Protein AF-J9EIS8-F1 (afdb_monomer_lite)

Radius of gyration: 39.31 Å; chains: 1; bounding box: 84×42×107 Å

Secondary structure (DSSP, 8-state):
--GGGTTT--------S----B-TTSPBPPHHHHHHHHHHHHHHHHHHHHHHHTS---EETTEEPPHHHHHHHHHHHHHHHHHHHHHHHHHHHHHHHHHHHHHHHHHHHHHHHHHHHHHHHHHHHHHHT-TTS-HHHHHHHHHHHHHHHHHHHHHHHT-

Organism: Wuchereria bancrofti (NCBI:txid6293)

Foldseek 3Di:
DDPCVVDVDDDDDDDPVDDWDADPVRHTDDPVVVVVVVVVVVVLVVVLCCCCPVVVPQDDPNHGDDPVNSSVVSVVVVVVVVVVVVVVVVVVVVVVVVVVVVVVVVVVVLVVVLVVLVVVLVVLVVVLPDPPDDPVVNVVSVVVNVVSVVVNVVSVVVD

Sequence (159 aa):
MTLCKQFEVRCLPVCLDQCPVYDPTGKAIEPRRIRLVERAFNNIISASTYMANVKGITELNGRKLSLGETFTVMLKQQDYQLQTRRISYFASYENVLNKLKVVQDTMVLKKDEIMRLHAAYEELKEKEGCSDLSEDEQMENEIMLKCAVKDIDDAIQVV

pLDDT: mean 88.42, std 9.9, range [47.84, 98.44]

Structure (mmCIF, N/CA/C/O backbone):
data_AF-J9EIS8-F1
#
_entry.id   AF-J9EIS8-F1
#
loop_
_atom_site.group_PDB
_atom_site.id
_atom_site.type_symbol
_atom_site.label_atom_id
_atom_site.label_alt_id
_atom_site.label_comp_id
_atom_site.label_asym_id
_atom_site.label_entity_id
_atom_site.label_seq_id
_atom_site.pdbx_PDB_ins_code
_atom_site.Cartn_x
_atom_site.Cartn_y
_atom_site.Cartn_z
_atom_site.occupancy
_atom_site.B_iso_or_equiv
_atom_site.auth_seq_id
_atom_site.auth_comp_id
_atom_site.auth_asym_id
_atom_site.auth_atom_id
_atom_site.pdbx_PDB_model_num
ATOM 1 N N . MET A 1 1 ? 23.727 -25.736 -43.234 1.00 54.66 1 MET A N 1
ATOM 2 C CA . MET A 1 1 ? 24.850 -25.561 -42.284 1.00 54.66 1 MET A CA 1
ATOM 3 C C . MET A 1 1 ? 24.836 -24.125 -41.783 1.00 54.66 1 MET A C 1
ATOM 5 O O . MET A 1 1 ? 24.662 -23.243 -42.609 1.00 54.66 1 MET A O 1
ATOM 9 N N . THR A 1 2 ? 24.941 -23.878 -40.474 1.00 82.94 2 THR A N 1
ATOM 10 C CA . THR A 1 2 ? 25.023 -22.517 -39.906 1.00 82.94 2 THR A CA 1
ATOM 11 C C . THR A 1 2 ? 26.469 -22.010 -39.907 1.00 82.94 2 THR A C 1
ATOM 13 O O . THR A 1 2 ? 27.388 -22.814 -39.767 1.00 82.94 2 THR A O 1
ATOM 16 N N . LEU A 1 3 ? 26.665 -20.691 -40.037 1.00 86.12 3 LEU A N 1
ATOM 17 C CA . LEU A 1 3 ? 27.979 -20.021 -40.108 1.00 86.12 3 LEU A CA 1
ATOM 18 C C . LEU A 1 3 ? 28.965 -20.476 -39.019 1.00 86.12 3 LEU A C 1
ATOM 20 O O . LEU A 1 3 ? 30.116 -20.772 -39.318 1.00 86.12 3 LEU A O 1
ATOM 24 N N . CYS A 1 4 ? 28.509 -20.636 -37.773 1.00 86.25 4 CYS A N 1
ATOM 25 C CA . CYS A 1 4 ? 29.368 -21.071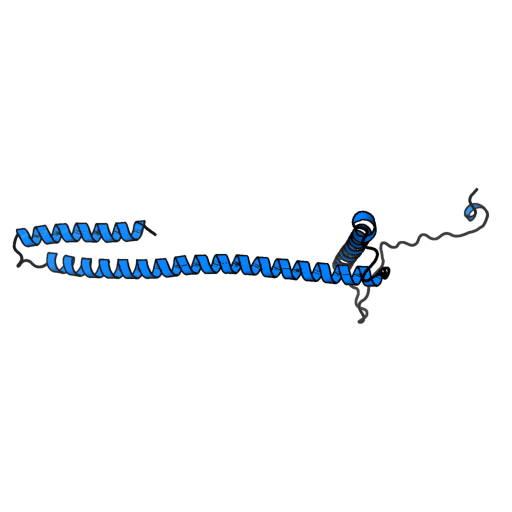 -36.663 1.00 86.25 4 CYS A CA 1
ATOM 26 C C . CYS A 1 4 ? 29.951 -22.486 -36.826 1.00 86.25 4 CYS A C 1
ATOM 28 O O . CYS A 1 4 ? 30.880 -22.834 -36.113 1.00 86.25 4 CYS A O 1
ATOM 30 N N . LYS A 1 5 ? 29.404 -23.315 -37.727 1.00 83.75 5 LYS A N 1
ATOM 31 C CA . LYS A 1 5 ? 29.927 -24.657 -38.039 1.00 83.75 5 LYS A CA 1
ATOM 32 C C . LYS A 1 5 ? 30.903 -24.659 -39.221 1.00 83.75 5 LYS A C 1
ATOM 34 O O . LYS A 1 5 ? 31.506 -25.689 -39.491 1.00 83.75 5 LYS A O 1
ATOM 39 N N . GLN A 1 6 ? 31.003 -23.547 -39.953 1.00 90.19 6 GLN A N 1
ATOM 40 C CA . GLN A 1 6 ? 31.872 -23.397 -41.128 1.00 90.19 6 GLN A CA 1
ATOM 41 C C . GLN A 1 6 ? 33.248 -22.818 -40.778 1.00 90.19 6 GLN A C 1
ATOM 43 O O . GLN A 1 6 ? 34.170 -22.921 -41.578 1.00 90.19 6 GLN A O 1
ATOM 48 N N . PHE A 1 7 ? 33.383 -22.224 -39.594 1.00 90.81 7 PHE A N 1
ATOM 49 C CA . PHE A 1 7 ? 34.595 -21.575 -39.106 1.00 90.81 7 PHE A CA 1
ATOM 50 C C . PHE A 1 7 ? 34.910 -22.069 -37.690 1.00 90.81 7 PHE A C 1
ATOM 52 O O . PHE A 1 7 ? 33.996 -22.459 -36.962 1.00 90.81 7 PHE A O 1
ATOM 59 N N . GLU A 1 8 ? 36.176 -22.005 -37.271 1.00 86.56 8 GLU A N 1
ATOM 60 C CA . GLU A 1 8 ? 36.604 -22.287 -35.889 1.00 86.56 8 GLU A CA 1
ATOM 61 C C . GLU A 1 8 ? 36.179 -21.158 -34.929 1.00 86.56 8 GLU A C 1
ATOM 63 O O . GLU A 1 8 ? 36.991 -20.440 -34.349 1.00 86.56 8 GLU A O 1
ATOM 68 N N . VAL A 1 9 ? 34.868 -20.963 -34.774 1.00 90.12 9 VAL A N 1
ATOM 69 C CA . VAL A 1 9 ? 34.300 -19.970 -33.859 1.00 90.12 9 VAL A CA 1
ATOM 70 C C . VAL A 1 9 ? 34.059 -20.617 -32.504 1.00 90.12 9 VAL A C 1
ATOM 72 O O . VAL A 1 9 ? 33.242 -21.527 -32.360 1.00 90.12 9 VAL A O 1
ATOM 75 N N . ARG A 1 10 ? 34.728 -20.097 -31.473 1.0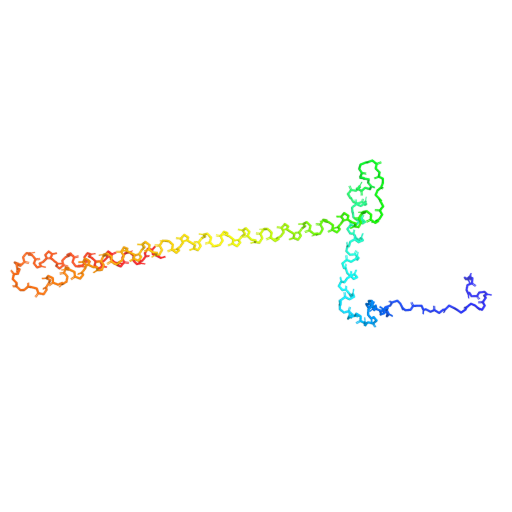0 86.50 10 ARG A N 1
ATOM 76 C CA . ARG A 1 10 ? 34.488 -20.501 -30.086 1.00 86.50 10 ARG A CA 1
ATOM 77 C C . ARG A 1 10 ? 33.380 -19.650 -29.466 1.00 86.50 10 ARG A C 1
ATOM 79 O O . ARG A 1 10 ? 33.632 -18.564 -28.953 1.00 86.50 10 ARG A O 1
ATOM 86 N N . CYS A 1 11 ? 32.151 -20.156 -29.482 1.00 86.75 11 CYS A N 1
ATOM 87 C CA . CYS A 1 11 ? 31.046 -19.556 -28.736 1.00 86.75 11 CYS A CA 1
ATOM 88 C C . CYS A 1 11 ? 31.128 -19.973 -27.261 1.00 86.75 11 CYS A C 1
ATOM 90 O O . CYS A 1 11 ? 30.996 -21.154 -26.942 1.00 86.75 11 CYS A O 1
ATOM 92 N N . LEU A 1 12 ? 31.340 -19.010 -26.363 1.00 87.31 12 LEU A N 1
ATOM 93 C CA . LEU A 1 12 ? 31.308 -19.235 -24.919 1.00 87.31 12 LEU A CA 1
ATOM 94 C C . LEU A 1 12 ? 29.954 -18.778 -24.361 1.00 87.31 12 LEU A C 1
ATOM 96 O O . LEU A 1 12 ? 29.549 -17.647 -24.640 1.00 87.31 12 LEU A O 1
ATOM 100 N N . PRO A 1 13 ? 29.241 -19.619 -23.592 1.00 86.69 13 PRO A N 1
ATOM 101 C CA . PRO A 1 13 ? 27.992 -19.209 -22.971 1.00 86.69 13 PRO A CA 1
ATOM 102 C C . PRO A 1 13 ? 28.269 -18.172 -21.879 1.00 86.69 13 PRO A C 1
ATOM 104 O O . PRO A 1 13 ? 29.133 -18.368 -21.025 1.00 86.69 13 PRO A O 1
ATOM 107 N N . VAL A 1 14 ? 27.512 -17.077 -21.893 1.00 85.88 14 VAL A N 1
ATOM 108 C CA . VAL A 1 14 ? 27.517 -16.083 -20.814 1.00 85.88 14 VAL A CA 1
ATOM 109 C C . VAL A 1 14 ? 26.388 -16.435 -19.853 1.00 85.88 14 VAL A C 1
ATOM 111 O O . VAL A 1 14 ? 25.219 -16.413 -20.233 1.00 85.88 14 VAL A O 1
ATOM 114 N N . CYS A 1 15 ? 26.735 -16.781 -18.613 1.00 81.06 15 CYS A N 1
ATOM 115 C CA . CYS A 1 15 ? 25.756 -17.035 -17.561 1.00 81.06 15 CYS A CA 1
ATOM 116 C C . CYS A 1 15 ? 25.343 -15.704 -16.925 1.00 81.06 15 CYS A C 1
ATOM 118 O O . CYS A 1 15 ? 26.132 -15.083 -16.216 1.00 81.06 15 CYS A O 1
ATOM 120 N N . LEU A 1 16 ? 24.118 -15.257 -17.200 1.00 76.50 16 LEU A N 1
ATOM 121 C CA . LEU A 1 16 ? 23.584 -14.004 -16.656 1.00 76.50 16 LEU A CA 1
ATOM 122 C C . LEU A 1 16 ? 22.984 -14.172 -15.249 1.00 76.50 16 LEU A C 1
ATOM 124 O O . LEU A 1 16 ? 22.796 -13.179 -14.550 1.00 76.50 16 LEU A O 1
ATOM 128 N N . ASP A 1 17 ? 22.755 -15.412 -14.804 1.00 74.19 17 ASP A N 1
ATOM 129 C CA . ASP A 1 17 ? 22.125 -15.725 -13.511 1.00 74.19 17 ASP A CA 1
ATOM 130 C C . ASP A 1 17 ? 23.006 -15.362 -12.299 1.00 74.19 17 ASP A C 1
ATOM 132 O O . ASP A 1 17 ? 22.533 -15.316 -11.163 1.00 74.19 17 ASP A O 1
ATOM 136 N N . GLN A 1 18 ? 24.296 -15.098 -12.524 1.00 74.50 18 GLN A N 1
ATOM 137 C CA . GLN A 1 18 ? 25.280 -14.761 -11.493 1.00 74.50 18 GLN A CA 1
ATOM 138 C C . GLN A 1 18 ? 25.893 -13.384 -11.763 1.00 74.50 18 GLN A C 1
ATOM 140 O O . GLN A 1 18 ? 27.086 -13.253 -12.025 1.00 74.50 18 GLN A O 1
ATOM 145 N N . CYS A 1 19 ? 25.060 -12.344 -11.701 1.00 87.19 19 CYS A N 1
ATOM 146 C CA . CYS A 1 19 ? 25.496 -10.952 -11.800 1.00 87.19 19 CYS A CA 1
ATOM 147 C C . CYS A 1 19 ? 25.495 -10.289 -10.405 1.00 87.19 19 CYS A C 1
ATOM 149 O O . CYS A 1 19 ? 24.442 -9.832 -9.946 1.00 87.19 19 CYS A O 1
ATOM 151 N N . PRO A 1 20 ? 26.631 -10.268 -9.676 1.00 90.50 20 PRO A N 1
ATOM 152 C CA . PRO A 1 20 ? 26.709 -9.600 -8.383 1.00 90.50 20 PRO A CA 1
ATOM 153 C C . PRO A 1 20 ? 26.626 -8.081 -8.559 1.00 90.50 20 PRO A C 1
ATOM 155 O O . PRO A 1 20 ? 27.310 -7.496 -9.397 1.00 90.50 20 PRO A O 1
ATOM 158 N N . VAL A 1 21 ? 25.807 -7.435 -7.730 1.00 93.94 21 VAL A N 1
ATOM 159 C CA . VAL A 1 21 ? 25.675 -5.974 -7.702 1.00 93.94 21 VAL A CA 1
ATOM 160 C C . VAL A 1 21 ? 26.361 -5.450 -6.452 1.00 93.94 21 VAL A C 1
ATOM 162 O O . VAL A 1 21 ? 26.129 -5.963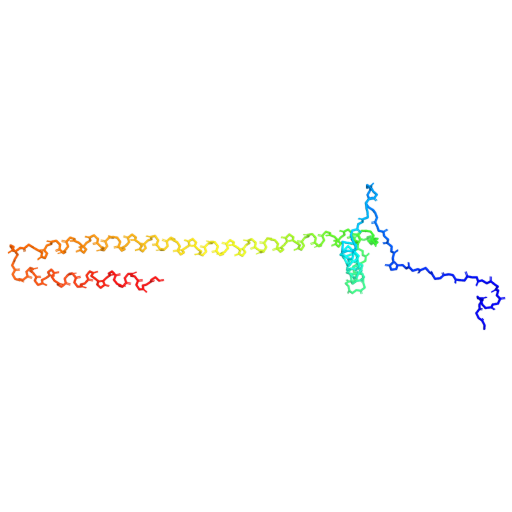 -5.357 1.00 93.94 21 VAL A O 1
ATOM 165 N N . TYR A 1 22 ? 27.181 -4.418 -6.614 1.00 95.56 22 TYR A N 1
ATOM 166 C CA . TYR A 1 22 ? 27.882 -3.750 -5.525 1.00 95.56 22 TYR A CA 1
ATOM 167 C C . TYR A 1 22 ? 27.328 -2.341 -5.351 1.00 95.56 22 TYR A C 1
ATOM 169 O O . TYR A 1 22 ? 26.966 -1.678 -6.324 1.00 95.56 22 TYR A O 1
ATOM 177 N N . ASP A 1 23 ? 27.224 -1.895 -4.106 1.00 94.56 23 ASP A N 1
ATOM 178 C CA . ASP A 1 23 ? 26.888 -0.509 -3.807 1.00 94.56 23 ASP A CA 1
ATOM 179 C C . ASP A 1 23 ? 28.098 0.427 -4.051 1.00 94.56 23 ASP A C 1
ATOM 181 O O . ASP A 1 23 ? 29.208 -0.050 -4.310 1.00 94.56 23 ASP A O 1
ATOM 185 N N . PRO A 1 24 ? 27.932 1.762 -3.966 1.00 96.69 24 PRO A N 1
ATOM 186 C CA . PRO A 1 24 ? 29.035 2.706 -4.172 1.00 96.69 24 PRO A CA 1
ATOM 187 C C . PRO A 1 24 ? 30.206 2.558 -3.189 1.00 96.69 24 PRO A C 1
ATOM 189 O O . PRO A 1 24 ? 31.278 3.098 -3.442 1.00 96.69 24 PRO A O 1
ATOM 192 N N . THR A 1 25 ? 30.020 1.845 -2.073 1.00 97.00 25 THR A N 1
ATOM 193 C CA . THR A 1 25 ? 31.088 1.549 -1.104 1.00 97.00 25 THR A CA 1
ATOM 194 C C . THR A 1 25 ? 31.882 0.294 -1.473 1.00 97.00 25 THR A C 1
ATOM 196 O O . THR A 1 25 ? 32.857 -0.039 -0.806 1.00 97.00 25 THR A O 1
ATOM 199 N N . GLY A 1 26 ? 31.476 -0.409 -2.537 1.00 96.06 26 GLY A N 1
ATOM 200 C CA . GLY A 1 26 ? 32.059 -1.679 -2.959 1.00 96.06 26 GLY A CA 1
ATOM 201 C C . GLY A 1 26 ? 31.520 -2.884 -2.186 1.00 96.06 26 GLY A C 1
ATOM 202 O O . GLY A 1 26 ? 32.047 -3.986 -2.334 1.00 96.06 26 GLY A O 1
ATOM 203 N N . LYS A 1 27 ? 30.470 -2.721 -1.369 1.00 96.44 27 LYS A N 1
ATOM 204 C CA . LYS A 1 27 ? 29.850 -3.830 -0.638 1.00 96.44 27 LYS A CA 1
ATOM 205 C C . LYS A 1 27 ? 28.851 -4.555 -1.536 1.00 96.44 27 LYS A C 1
ATOM 207 O O . LYS A 1 27 ? 28.007 -3.937 -2.183 1.00 96.44 27 LYS A O 1
ATOM 212 N N . ALA A 1 28 ? 28.926 -5.886 -1.549 1.00 95.12 28 ALA A N 1
ATOM 213 C CA . ALA A 1 28 ? 27.982 -6.714 -2.289 1.00 95.12 28 ALA A CA 1
ATOM 214 C C . ALA A 1 28 ? 26.561 -6.554 -1.726 1.00 95.12 28 ALA A C 1
ATOM 216 O O . ALA A 1 28 ? 26.333 -6.659 -0.516 1.00 95.12 28 ALA A O 1
ATOM 217 N N . ILE A 1 29 ? 25.598 -6.323 -2.615 1.00 95.12 29 ILE A N 1
ATOM 218 C CA . ILE A 1 29 ? 24.181 -6.255 -2.277 1.00 95.12 29 ILE A CA 1
ATOM 219 C C . ILE A 1 29 ? 23.643 -7.677 -2.110 1.00 95.12 29 ILE A C 1
ATOM 221 O O . ILE A 1 29 ? 23.900 -8.564 -2.922 1.00 95.12 29 ILE A O 1
ATOM 225 N N . GLU A 1 30 ? 22.849 -7.893 -1.062 1.00 94.81 30 GLU A N 1
ATOM 226 C CA . GLU A 1 30 ? 22.245 -9.196 -0.798 1.00 94.81 30 GLU A CA 1
ATOM 227 C C . GLU A 1 30 ? 21.369 -9.683 -1.970 1.00 94.81 30 GLU A C 1
ATOM 229 O O . GLU A 1 30 ? 20.503 -8.933 -2.446 1.00 94.81 30 GLU A O 1
ATOM 234 N N . PRO A 1 31 ? 21.469 -10.968 -2.369 1.00 91.88 31 PRO A N 1
ATOM 235 C CA . PRO A 1 31 ? 20.694 -11.518 -3.484 1.00 91.88 31 PRO A CA 1
ATOM 236 C C . PRO A 1 31 ? 19.178 -11.337 -3.343 1.00 91.88 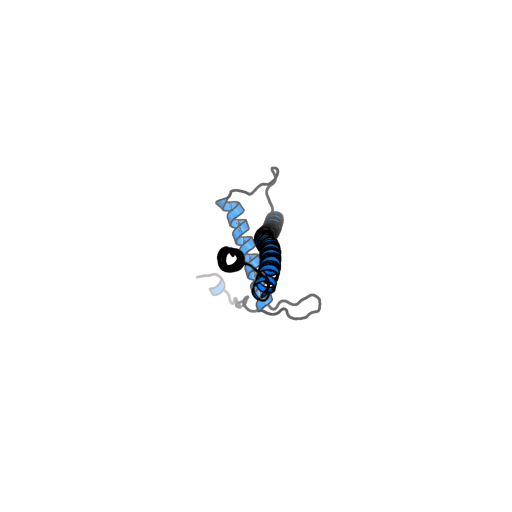31 PRO A C 1
ATOM 238 O O . PRO A 1 31 ? 18.468 -11.165 -4.333 1.00 91.88 31 PRO A O 1
ATOM 241 N N . ARG A 1 32 ? 18.652 -11.343 -2.109 1.00 93.44 32 ARG A N 1
ATOM 242 C CA . ARG A 1 32 ? 17.225 -11.099 -1.849 1.00 93.44 32 ARG A CA 1
ATOM 243 C C . ARG A 1 32 ? 16.806 -9.689 -2.270 1.00 93.44 32 ARG A C 1
ATOM 245 O O . ARG A 1 32 ? 15.744 -9.538 -2.868 1.00 93.44 32 ARG A O 1
ATOM 252 N N . ARG A 1 33 ? 17.620 -8.673 -1.971 1.00 94.62 33 ARG A N 1
ATOM 253 C CA . ARG A 1 33 ? 17.340 -7.280 -2.341 1.00 94.62 33 ARG A CA 1
ATOM 254 C C . ARG A 1 33 ? 17.420 -7.092 -3.854 1.00 94.62 33 ARG A C 1
ATOM 256 O O . ARG A 1 33 ? 16.533 -6.454 -4.409 1.00 94.62 33 ARG A O 1
ATOM 263 N N . ILE A 1 34 ? 18.406 -7.712 -4.507 1.00 93.25 34 ILE A N 1
ATOM 264 C CA . ILE A 1 34 ? 18.530 -7.716 -5.974 1.00 93.25 34 ILE A CA 1
ATOM 265 C C . ILE A 1 34 ? 17.252 -8.282 -6.609 1.00 93.25 34 ILE A C 1
ATOM 267 O O . ILE A 1 34 ? 16.612 -7.591 -7.396 1.00 93.25 34 ILE A O 1
ATOM 271 N N . ARG A 1 35 ? 16.798 -9.468 -6.174 1.00 92.88 35 ARG A N 1
ATOM 272 C CA . ARG A 1 35 ? 15.568 -10.099 -6.692 1.00 92.88 35 ARG A CA 1
ATOM 273 C C . ARG A 1 35 ? 14.303 -9.263 -6.478 1.00 92.88 35 ARG A C 1
ATOM 275 O O . ARG A 1 35 ? 13.394 -9.302 -7.303 1.00 92.88 35 ARG A O 1
ATOM 282 N N . LEU A 1 36 ? 14.205 -8.531 -5.365 1.00 95.25 36 LEU A N 1
ATOM 283 C CA . LEU A 1 36 ? 13.065 -7.641 -5.113 1.00 95.25 36 LEU A CA 1
ATOM 284 C C . LEU A 1 36 ? 13.048 -6.459 -6.088 1.00 95.25 36 LEU A C 1
ATOM 286 O O . LEU A 1 36 ? 11.992 -6.146 -6.638 1.00 95.25 36 LEU A O 1
ATOM 290 N N . VAL A 1 37 ? 14.206 -5.836 -6.320 1.00 94.38 37 VAL A N 1
ATOM 291 C CA . VAL A 1 37 ? 14.345 -4.716 -7.262 1.00 94.38 37 VAL A CA 1
ATOM 292 C C . VAL A 1 37 ? 14.114 -5.183 -8.695 1.00 94.38 37 VAL A C 1
ATOM 294 O O . VAL A 1 37 ? 13.352 -4.552 -9.418 1.00 94.38 37 VAL A O 1
ATOM 297 N N . GLU A 1 38 ? 14.692 -6.316 -9.087 1.00 93.56 38 GLU A N 1
ATOM 298 C CA . GLU A 1 38 ? 14.495 -6.923 -10.405 1.00 93.56 38 GLU A CA 1
ATOM 299 C C . GLU A 1 38 ? 13.013 -7.207 -10.677 1.00 93.56 38 GLU A C 1
ATOM 301 O O . GLU A 1 38 ? 12.476 -6.831 -11.719 1.00 93.56 38 GLU A O 1
ATOM 306 N N . ARG A 1 39 ? 12.306 -7.797 -9.705 1.00 95.38 39 ARG A N 1
ATOM 307 C CA . ARG A 1 39 ? 10.862 -8.027 -9.818 1.00 95.38 39 ARG A CA 1
ATOM 308 C C . ARG A 1 39 ? 10.090 -6.717 -9.973 1.00 95.38 39 ARG A C 1
ATOM 310 O O . ARG A 1 39 ? 9.197 -6.643 -10.812 1.00 95.38 39 ARG A O 1
ATOM 317 N N . ALA A 1 40 ? 10.410 -5.693 -9.181 1.00 93.62 40 ALA A N 1
ATOM 318 C CA . ALA A 1 40 ? 9.761 -4.386 -9.289 1.00 93.62 40 ALA A CA 1
ATOM 319 C C . ALA A 1 40 ? 10.012 -3.740 -10.663 1.00 93.62 40 ALA A C 1
ATOM 321 O O . ALA A 1 40 ? 9.078 -3.238 -11.287 1.00 93.62 40 ALA A O 1
ATOM 322 N N . PHE A 1 41 ? 11.242 -3.830 -11.167 1.00 94.56 41 PHE A N 1
ATOM 323 C CA . PHE A 1 41 ? 11.631 -3.344 -12.486 1.00 94.56 41 PHE A CA 1
ATOM 324 C C . PHE A 1 41 ? 10.864 -4.058 -13.612 1.00 94.56 41 PHE A C 1
ATOM 326 O O . PHE A 1 41 ? 10.232 -3.402 -14.441 1.00 94.56 41 PHE A O 1
ATOM 333 N N . ASN A 1 42 ? 10.809 -5.393 -13.588 1.00 94.88 42 ASN A N 1
ATOM 334 C CA . ASN A 1 42 ? 10.063 -6.191 -14.568 1.00 94.88 42 ASN A CA 1
ATOM 335 C C . ASN A 1 42 ? 8.547 -5.931 -14.515 1.00 94.88 42 ASN A C 1
ATOM 337 O O . ASN A 1 42 ? 7.876 -5.905 -15.552 1.00 94.88 42 ASN A O 1
ATOM 341 N N . ASN A 1 43 ? 8.000 -5.670 -13.325 1.00 94.94 43 ASN A N 1
ATOM 342 C CA . ASN A 1 43 ? 6.605 -5.262 -13.174 1.00 94.94 43 ASN A CA 1
ATOM 343 C C . ASN A 1 43 ? 6.337 -3.903 -13.840 1.00 94.94 43 ASN A C 1
ATOM 345 O O . ASN A 1 43 ? 5.316 -3.748 -14.508 1.00 94.94 43 ASN A O 1
ATOM 349 N N . ILE A 1 44 ? 7.252 -2.933 -13.709 1.00 94.69 44 ILE A N 1
ATOM 350 C CA . ILE A 1 44 ? 7.137 -1.625 -14.374 1.00 94.69 44 ILE A CA 1
ATOM 351 C C . ILE A 1 44 ? 7.221 -1.777 -15.898 1.00 94.69 44 ILE A C 1
ATOM 353 O O . ILE A 1 44 ? 6.419 -1.165 -16.603 1.00 94.69 44 ILE A O 1
ATOM 357 N N . ILE A 1 45 ? 8.114 -2.625 -16.422 1.00 95.19 45 ILE A N 1
ATOM 358 C CA . ILE A 1 45 ? 8.177 -2.932 -17.865 1.00 95.19 45 ILE A CA 1
ATOM 359 C C . ILE A 1 45 ? 6.844 -3.498 -18.355 1.00 95.19 45 ILE A C 1
ATOM 361 O O . ILE A 1 45 ? 6.299 -3.047 -19.366 1.00 95.19 45 ILE A O 1
ATOM 365 N N . SER A 1 46 ? 6.298 -4.467 -17.623 1.00 94.56 46 SER A N 1
ATOM 366 C CA . SER A 1 46 ? 5.034 -5.116 -17.977 1.00 94.56 46 SER A CA 1
ATOM 367 C C . SER A 1 46 ? 3.871 -4.118 -17.962 1.00 94.56 46 SER A C 1
ATOM 369 O O . SER A 1 46 ? 3.077 -4.077 -18.901 1.00 94.56 46 SER A O 1
ATOM 371 N N . ALA A 1 47 ? 3.808 -3.248 -16.949 1.00 92.44 47 ALA A N 1
ATOM 372 C CA . ALA A 1 47 ? 2.809 -2.184 -16.853 1.00 92.44 47 ALA A CA 1
ATOM 373 C C . ALA A 1 47 ? 2.956 -1.133 -17.968 1.00 92.44 47 ALA A C 1
ATOM 375 O O . ALA A 1 47 ? 1.958 -0.690 -18.533 1.00 92.44 47 ALA A O 1
ATOM 376 N N . SER A 1 48 ? 4.190 -0.779 -18.331 1.00 92.50 48 SER A N 1
ATOM 377 C CA . SER A 1 48 ? 4.493 0.140 -19.436 1.00 92.50 48 SER A CA 1
ATOM 378 C C . SER A 1 48 ? 4.049 -0.442 -20.780 1.00 92.50 48 SER A C 1
ATOM 380 O O . SER A 1 48 ? 3.417 0.238 -21.585 1.00 92.50 48 SER A O 1
ATOM 382 N N . THR A 1 49 ? 4.308 -1.734 -20.990 1.00 93.69 49 THR A N 1
ATOM 383 C CA . THR A 1 49 ? 3.869 -2.473 -22.181 1.00 93.69 49 THR A CA 1
ATOM 384 C C . THR A 1 49 ? 2.344 -2.534 -22.253 1.00 93.69 49 THR A C 1
ATOM 386 O O . THR A 1 49 ? 1.762 -2.293 -23.308 1.00 93.69 49 THR A O 1
ATOM 389 N N . TYR A 1 50 ? 1.681 -2.801 -21.125 1.00 93.44 50 TYR A N 1
ATOM 390 C CA . TYR A 1 50 ? 0.223 -2.762 -21.025 1.00 93.44 50 TYR A CA 1
ATOM 391 C C . TYR A 1 50 ? -0.335 -1.369 -21.349 1.00 93.44 50 TYR A C 1
ATOM 393 O O . TYR A 1 50 ? -1.295 -1.243 -22.107 1.00 93.44 50 TYR A O 1
ATOM 401 N N . MET A 1 51 ? 0.281 -0.312 -20.818 1.00 91.62 51 MET A N 1
ATOM 402 C CA . MET A 1 51 ? -0.123 1.066 -21.085 1.00 91.62 51 MET A CA 1
ATOM 403 C C . MET A 1 51 ? -0.058 1.400 -22.583 1.00 91.62 51 MET A C 1
ATOM 405 O O . MET A 1 51 ? -1.025 1.930 -23.131 1.00 91.62 51 MET A O 1
ATOM 409 N N . ALA A 1 52 ? 1.038 1.038 -23.250 1.00 92.69 52 ALA A N 1
ATOM 410 C CA . ALA A 1 52 ? 1.213 1.295 -24.674 1.00 92.69 52 ALA A CA 1
ATOM 411 C C . ALA A 1 52 ? 0.262 0.449 -25.537 1.00 92.69 52 ALA A C 1
ATOM 413 O O . ALA A 1 52 ? -0.458 0.988 -26.372 1.00 92.69 52 ALA A O 1
ATOM 414 N N . ASN A 1 53 ? 0.223 -0.868 -25.314 1.00 94.25 53 ASN A N 1
ATOM 415 C CA . ASN A 1 53 ? -0.434 -1.801 -26.234 1.00 94.25 53 ASN A CA 1
ATOM 416 C C . ASN A 1 53 ? -1.920 -2.015 -25.937 1.00 94.25 53 ASN A C 1
ATOM 418 O O . ASN A 1 53 ? -2.702 -2.219 -26.858 1.00 94.25 53 ASN A O 1
ATOM 422 N N . VAL A 1 54 ? -2.318 -2.001 -24.661 1.00 95.44 54 VAL A N 1
ATOM 423 C CA . VAL A 1 54 ? -3.708 -2.274 -24.256 1.00 95.44 54 VAL A CA 1
ATOM 424 C C . VAL A 1 54 ? -4.482 -0.985 -24.041 1.00 95.44 54 VAL A C 1
ATOM 426 O O . VAL A 1 54 ? -5.643 -0.895 -24.431 1.00 95.44 54 VAL A O 1
ATOM 429 N N . LYS A 1 55 ? -3.865 0.022 -23.413 1.00 92.06 55 LYS A N 1
ATOM 430 C CA . LYS A 1 55 ? -4.522 1.318 -23.187 1.00 92.06 55 LYS A CA 1
ATOM 431 C C . LYS A 1 55 ? -4.314 2.316 -24.323 1.00 92.06 55 LYS A C 1
ATOM 433 O O . LYS A 1 55 ? -5.012 3.323 -24.337 1.00 92.06 55 LYS A O 1
ATOM 438 N N . GLY A 1 56 ? -3.397 2.052 -25.257 1.00 92.00 56 GLY A N 1
ATOM 439 C CA . GLY A 1 56 ? -3.105 2.960 -26.370 1.00 92.00 56 GLY A CA 1
ATOM 440 C C . GLY A 1 56 ? -2.479 4.286 -25.929 1.00 92.00 56 GLY A C 1
ATOM 441 O O . GLY A 1 56 ? -2.470 5.242 -26.698 1.00 92.00 56 GLY A O 1
ATOM 442 N N . ILE A 1 57 ? -1.977 4.371 -24.693 1.00 89.69 57 ILE A N 1
ATOM 443 C CA . ILE A 1 57 ? -1.370 5.591 -24.158 1.00 89.69 57 ILE A CA 1
ATOM 444 C C . ILE A 1 57 ? 0.096 5.582 -24.578 1.00 89.69 57 ILE A C 1
ATOM 446 O O . ILE A 1 57 ? 0.958 5.008 -23.914 1.00 89.69 57 ILE A O 1
ATOM 450 N N . THR A 1 58 ? 0.361 6.195 -25.724 1.00 92.12 58 THR A N 1
ATOM 451 C CA . THR A 1 58 ? 1.706 6.334 -26.299 1.00 92.12 58 THR A CA 1
ATOM 452 C C . THR A 1 58 ? 2.127 7.793 -26.438 1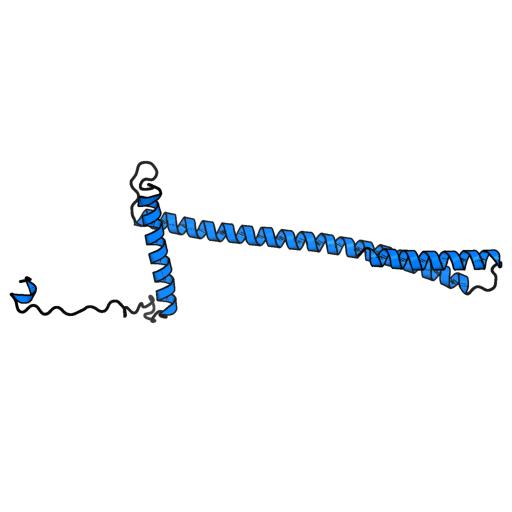.00 92.12 58 THR A C 1
ATOM 454 O O . THR A 1 58 ? 3.290 8.072 -26.724 1.00 92.12 58 THR A O 1
ATOM 457 N N . GLU A 1 59 ? 1.207 8.726 -26.196 1.00 92.69 59 GLU A N 1
ATOM 458 C CA . GLU A 1 59 ? 1.416 10.160 -26.338 1.00 92.69 59 GLU A CA 1
ATOM 459 C C . GLU A 1 59 ? 0.891 10.910 -25.113 1.00 92.69 59 GLU A C 1
ATOM 461 O O . GLU A 1 59 ? -0.132 10.555 -24.526 1.00 92.69 59 GLU A O 1
ATOM 466 N N . LEU A 1 60 ? 1.598 11.971 -24.737 1.00 87.75 60 LEU A N 1
ATOM 467 C CA . LEU A 1 60 ? 1.193 12.916 -23.707 1.00 87.75 60 LEU A CA 1
ATOM 468 C C . LEU A 1 60 ? 1.410 14.329 -24.251 1.00 87.75 60 LEU A C 1
ATOM 470 O O . LEU A 1 60 ? 2.493 14.654 -24.736 1.00 87.75 60 LEU A O 1
ATOM 474 N N . ASN A 1 61 ? 0.378 15.174 -24.192 1.00 88.75 61 ASN A N 1
ATOM 475 C CA . ASN A 1 61 ? 0.408 16.546 -24.720 1.00 88.75 61 ASN A CA 1
ATOM 476 C C . ASN A 1 61 ? 0.851 16.628 -26.199 1.00 88.75 61 ASN A C 1
ATOM 478 O O . ASN A 1 61 ? 1.625 17.507 -26.576 1.00 88.75 61 ASN A O 1
ATOM 482 N N . GLY A 1 62 ? 0.401 15.678 -27.028 1.00 89.94 62 GLY A N 1
ATOM 483 C CA . GLY A 1 62 ? 0.734 15.613 -28.457 1.00 89.94 62 GLY A CA 1
ATOM 484 C C . GLY A 1 62 ? 2.182 15.210 -28.764 1.00 89.94 62 GLY A C 1
ATOM 485 O O . GLY A 1 62 ? 2.619 15.325 -29.907 1.00 89.94 62 GLY A O 1
ATOM 486 N N . ARG A 1 63 ? 2.948 14.757 -27.763 1.00 94.19 63 ARG A N 1
ATOM 487 C CA . ARG A 1 63 ? 4.300 14.212 -27.939 1.00 94.19 63 ARG A CA 1
ATOM 488 C C . ARG A 1 63 ? 4.324 12.736 -27.582 1.00 94.19 63 ARG A C 1
ATOM 490 O O . ARG A 1 63 ? 3.743 12.335 -26.576 1.00 94.19 63 ARG A O 1
ATOM 497 N N . LYS A 1 64 ? 5.044 11.941 -28.374 1.00 93.31 64 LYS A N 1
ATOM 498 C CA . LYS A 1 64 ? 5.285 10.528 -28.068 1.00 93.31 64 LYS A CA 1
ATOM 499 C C . LYS A 1 64 ? 6.083 10.393 -26.782 1.00 93.31 64 LYS A C 1
ATOM 501 O O . LYS A 1 64 ? 7.103 11.056 -26.616 1.00 93.31 64 LYS A O 1
ATOM 506 N N . LEU A 1 65 ? 5.611 9.518 -25.907 1.00 92.75 65 LEU A N 1
ATOM 507 C CA . LEU A 1 65 ? 6.279 9.195 -24.661 1.00 92.75 65 LEU A CA 1
ATOM 508 C C . LEU A 1 65 ? 7.519 8.349 -24.940 1.00 92.75 65 LEU A C 1
ATOM 510 O O . LEU A 1 65 ? 7.455 7.316 -25.609 1.00 92.75 65 LEU A O 1
ATOM 514 N N . SER A 1 66 ? 8.648 8.759 -24.374 1.00 93.19 66 SER A N 1
ATOM 515 C CA . SER A 1 66 ? 9.820 7.897 -24.279 1.00 93.19 66 SER A CA 1
ATOM 516 C C . SER A 1 66 ? 9.618 6.807 -23.220 1.00 93.19 66 SER A C 1
ATOM 518 O O . SER A 1 66 ? 8.772 6.907 -22.322 1.00 93.19 66 SER A O 1
ATOM 520 N N . LEU A 1 67 ? 10.446 5.760 -23.282 1.00 90.94 67 LEU A N 1
ATOM 521 C CA . LEU A 1 67 ? 10.451 4.718 -22.255 1.00 90.94 67 LEU A CA 1
ATOM 522 C C . LEU A 1 67 ? 10.806 5.298 -20.874 1.00 90.94 67 LEU A C 1
ATOM 524 O O . LEU A 1 67 ? 10.166 4.954 -19.887 1.00 90.94 67 LEU A O 1
ATOM 528 N N . GLY A 1 68 ? 11.767 6.225 -20.798 1.00 92.00 68 GLY A N 1
ATOM 529 C CA . GLY A 1 68 ? 12.160 6.868 -19.537 1.00 92.00 68 GLY A CA 1
ATOM 530 C C . GLY A 1 68 ? 11.046 7.716 -18.909 1.00 92.00 68 GLY A C 1
ATOM 531 O O . GLY A 1 68 ? 10.804 7.641 -17.702 1.00 92.00 68 GLY A O 1
ATOM 532 N N . GLU A 1 69 ? 10.311 8.478 -19.723 1.00 92.44 69 GLU A N 1
ATOM 533 C CA . GLU A 1 69 ? 9.138 9.233 -19.257 1.00 92.44 69 GLU A CA 1
ATOM 534 C C . GLU A 1 69 ? 8.022 8.294 -18.804 1.00 92.44 69 GLU A C 1
ATOM 536 O O . GLU A 1 69 ? 7.441 8.496 -17.739 1.00 92.44 69 GLU A O 1
ATOM 541 N N . THR A 1 70 ? 7.778 7.224 -19.561 1.00 92.25 70 THR A N 1
ATOM 542 C CA . THR A 1 70 ? 6.808 6.185 -19.200 1.00 92.25 70 THR A CA 1
ATOM 543 C C . THR A 1 70 ? 7.134 5.566 -17.840 1.00 92.25 70 THR A C 1
ATOM 545 O O . THR A 1 70 ? 6.261 5.474 -16.978 1.00 92.25 70 THR A O 1
ATOM 548 N N . PHE A 1 71 ? 8.398 5.211 -17.602 1.00 93.75 71 PHE A N 1
ATOM 549 C CA . PHE A 1 71 ? 8.853 4.706 -16.306 1.00 93.75 71 PHE A CA 1
ATOM 550 C C . PHE A 1 71 ? 8.626 5.719 -15.184 1.00 93.75 71 PHE A C 1
ATOM 552 O O . PHE A 1 71 ? 8.157 5.355 -14.109 1.00 93.75 71 PHE A O 1
ATOM 559 N N . THR A 1 72 ? 8.908 6.995 -15.438 1.00 92.75 72 THR A N 1
ATOM 560 C CA . THR A 1 72 ? 8.694 8.069 -14.460 1.00 92.75 72 THR A CA 1
ATOM 561 C C . THR A 1 72 ? 7.213 8.213 -14.102 1.00 92.75 72 THR A C 1
ATOM 563 O O . THR A 1 72 ? 6.871 8.359 -12.929 1.00 92.75 72 THR A O 1
ATOM 566 N N . VAL A 1 73 ? 6.320 8.141 -15.092 1.00 91.38 73 VAL A N 1
ATOM 567 C CA . VAL A 1 73 ? 4.864 8.151 -14.879 1.00 91.38 73 VAL A CA 1
ATOM 568 C C . VAL A 1 73 ? 4.426 6.929 -14.071 1.00 91.38 73 VAL A C 1
ATOM 570 O O . VAL A 1 73 ? 3.670 7.075 -13.112 1.00 91.38 73 VAL A O 1
ATOM 573 N N . MET A 1 74 ? 4.939 5.740 -14.396 1.00 92.31 74 MET A N 1
ATOM 574 C CA . MET A 1 74 ? 4.626 4.507 -13.666 1.00 92.31 74 MET A CA 1
ATOM 575 C C . MET A 1 74 ? 5.090 4.553 -12.208 1.00 92.31 74 MET A C 1
ATOM 577 O O . MET A 1 74 ? 4.339 4.150 -11.322 1.00 92.31 74 MET A O 1
ATOM 581 N N . LEU A 1 75 ? 6.287 5.082 -11.942 1.00 93.31 75 LEU A N 1
ATOM 582 C CA . LEU A 1 75 ? 6.796 5.264 -10.580 1.00 93.31 75 LEU A CA 1
ATOM 583 C C . LEU A 1 75 ? 5.912 6.227 -9.781 1.00 93.31 75 LEU A C 1
ATOM 585 O O . LEU A 1 75 ? 5.466 5.883 -8.689 1.00 93.31 75 LEU A O 1
ATOM 589 N N . LYS A 1 76 ? 5.556 7.381 -10.361 1.00 94.31 76 LYS A N 1
ATOM 590 C CA . LYS A 1 76 ? 4.623 8.331 -9.731 1.00 94.31 76 LYS A CA 1
ATOM 591 C C . LYS A 1 76 ? 3.261 7.700 -9.446 1.00 94.31 76 LYS A C 1
ATOM 593 O O . LYS A 1 76 ? 2.674 7.955 -8.399 1.00 94.31 76 LYS A O 1
ATOM 598 N N . GLN A 1 77 ? 2.764 6.862 -10.354 1.00 92.44 77 GLN A N 1
ATOM 599 C CA . GLN A 1 77 ? 1.505 6.150 -10.160 1.00 92.44 77 GLN A CA 1
ATOM 600 C C . GLN A 1 77 ? 1.589 5.131 -9.014 1.00 92.44 77 GLN A C 1
ATOM 602 O O . GLN A 1 77 ? 0.636 5.001 -8.245 1.00 92.44 77 GLN A O 1
ATOM 607 N N . GLN A 1 78 ? 2.713 4.422 -8.867 1.00 92.50 78 GLN A N 1
ATOM 608 C CA . GLN A 1 78 ? 2.934 3.516 -7.735 1.00 92.50 78 GLN A CA 1
ATOM 609 C C . GLN A 1 78 ? 2.995 4.277 -6.404 1.00 92.50 78 GLN A C 1
ATOM 611 O O . GLN A 1 78 ? 2.334 3.870 -5.447 1.00 92.50 78 GLN A O 1
ATOM 616 N N . ASP A 1 79 ? 3.704 5.407 -6.355 1.00 95.12 79 ASP A N 1
ATOM 617 C CA . ASP A 1 79 ? 3.756 6.268 -5.168 1.00 95.12 79 ASP A CA 1
ATOM 618 C C . ASP A 1 79 ? 2.371 6.802 -4.796 1.00 95.12 79 ASP A C 1
ATOM 620 O O . ASP A 1 79 ? 1.964 6.731 -3.633 1.00 95.12 79 ASP A O 1
ATOM 624 N N . TYR A 1 80 ? 1.608 7.269 -5.787 1.00 97.12 80 TYR A N 1
ATOM 625 C CA . TYR A 1 80 ? 0.231 7.713 -5.590 1.00 97.12 80 TYR A CA 1
ATOM 626 C C . TYR A 1 80 ? -0.632 6.598 -4.986 1.00 97.12 80 TYR A C 1
ATOM 628 O O . TYR A 1 80 ? -1.290 6.809 -3.970 1.00 97.12 80 TYR A O 1
ATOM 636 N N . GLN A 1 81 ? -0.570 5.378 -5.530 1.00 95.62 81 GLN A N 1
ATOM 637 C CA . GLN A 1 81 ? -1.318 4.237 -4.992 1.00 95.62 81 GLN A CA 1
ATOM 638 C C . GLN A 1 81 ? -0.944 3.906 -3.541 1.00 95.62 81 GLN A C 1
ATOM 640 O O . GLN A 1 81 ? -1.825 3.569 -2.744 1.00 95.62 81 GLN A O 1
ATOM 645 N N . LEU A 1 82 ? 0.338 3.998 -3.177 1.00 96.75 82 LEU A N 1
ATOM 646 C CA . LEU A 1 82 ? 0.786 3.803 -1.796 1.00 96.75 82 LEU A CA 1
ATOM 647 C C . LEU A 1 82 ? 0.199 4.868 -0.865 1.00 96.75 82 LEU A C 1
ATOM 649 O O . LEU A 1 82 ? -0.309 4.533 0.209 1.00 96.75 82 LEU A O 1
ATOM 653 N N . GLN A 1 83 ? 0.216 6.133 -1.285 1.00 98.00 83 GLN A N 1
ATOM 654 C CA . GLN A 1 83 ? -0.376 7.230 -0.521 1.00 98.00 83 GLN A CA 1
ATOM 655 C C . GLN A 1 83 ? -1.890 7.052 -0.358 1.00 98.00 83 GLN A C 1
ATOM 657 O O . GLN A 1 83 ? -2.392 7.151 0.761 1.00 98.00 83 GLN A O 1
ATOM 662 N N . THR A 1 84 ? -2.613 6.694 -1.423 1.00 98.19 84 THR A N 1
ATOM 663 C CA . THR A 1 84 ? -4.059 6.425 -1.362 1.00 98.19 84 THR A CA 1
ATOM 664 C C . THR A 1 84 ? -4.385 5.302 -0.378 1.00 98.19 84 THR A C 1
ATOM 666 O O . THR A 1 84 ? -5.286 5.447 0.447 1.00 98.19 84 THR A O 1
ATOM 669 N N . ARG A 1 85 ? -3.629 4.194 -0.405 1.00 97.94 85 ARG A N 1
ATOM 670 C CA . ARG A 1 85 ? -3.805 3.089 0.555 1.00 97.94 85 ARG A CA 1
ATOM 671 C C . ARG A 1 85 ? -3.562 3.541 1.991 1.00 97.94 85 ARG A C 1
ATOM 673 O O . ARG A 1 85 ? -4.317 3.165 2.882 1.00 97.94 85 ARG A O 1
ATOM 680 N N . ARG A 1 86 ? -2.537 4.368 2.215 1.00 98.00 86 ARG A N 1
ATOM 681 C CA . ARG A 1 86 ? -2.219 4.912 3.540 1.00 98.00 86 ARG A CA 1
ATOM 682 C C . ARG A 1 86 ? -3.344 5.801 4.071 1.00 98.00 86 ARG A C 1
ATOM 684 O O . ARG A 1 86 ? -3.735 5.646 5.222 1.00 98.00 86 ARG A O 1
ATOM 691 N N . ILE A 1 87 ? -3.890 6.679 3.232 1.00 98.12 87 ILE A N 1
ATOM 692 C CA . ILE A 1 87 ? -5.038 7.525 3.587 1.00 98.12 87 ILE A CA 1
ATOM 693 C C . ILE A 1 87 ? -6.252 6.655 3.925 1.00 98.12 87 ILE A C 1
ATOM 695 O O . ILE A 1 87 ? -6.855 6.829 4.980 1.00 98.12 87 ILE A O 1
ATOM 699 N N . SER A 1 88 ? -6.570 5.669 3.082 1.00 98.19 88 SER A N 1
ATOM 700 C CA . SER A 1 88 ? -7.686 4.745 3.318 1.00 98.19 88 SER A CA 1
ATOM 701 C C . SER A 1 88 ? -7.547 3.975 4.635 1.00 98.19 88 SER A C 1
ATOM 703 O O . SER A 1 88 ? -8.542 3.769 5.334 1.00 98.19 88 SER A O 1
ATOM 705 N N . TYR A 1 89 ? -6.328 3.552 4.979 1.00 98.31 89 TYR A N 1
ATOM 706 C CA . TYR A 1 89 ? -6.046 2.897 6.253 1.00 98.31 89 TYR A CA 1
ATOM 707 C C . TYR A 1 89 ? -6.340 3.830 7.431 1.00 98.31 89 TYR A C 1
ATOM 709 O O . TYR A 1 89 ? -7.080 3.453 8.336 1.00 98.31 89 TYR A O 1
ATOM 717 N N . PHE A 1 90 ? -5.816 5.060 7.406 1.00 98.44 90 PHE A N 1
ATOM 718 C CA . PHE A 1 90 ? -6.027 6.005 8.503 1.00 98.44 90 PHE A CA 1
ATOM 719 C C . PHE A 1 90 ? -7.481 6.450 8.640 1.00 98.44 90 PHE A C 1
ATOM 721 O O . PHE A 1 90 ? -7.957 6.545 9.763 1.00 98.44 90 PHE A O 1
ATOM 728 N N . ALA A 1 91 ? -8.210 6.618 7.537 1.00 98.25 91 ALA A N 1
ATOM 729 C CA . ALA A 1 91 ? -9.646 6.892 7.583 1.00 98.25 91 ALA A CA 1
ATOM 730 C C . ALA A 1 91 ? -10.427 5.741 8.247 1.00 98.25 91 ALA A C 1
ATOM 732 O O . ALA A 1 91 ? -11.336 5.959 9.047 1.00 98.25 91 ALA A O 1
ATOM 733 N N . SER A 1 92 ? -10.044 4.493 7.958 1.00 97.94 92 SER A N 1
ATOM 734 C CA . SER A 1 92 ? -10.654 3.318 8.596 1.00 97.94 92 SER A CA 1
ATOM 735 C C . SER A 1 92 ? -10.323 3.256 10.088 1.00 97.94 92 SER A C 1
ATOM 737 O O . SER A 1 92 ? -11.192 2.966 10.907 1.00 97.94 92 SER A O 1
ATOM 739 N N . TYR A 1 93 ? -9.076 3.562 10.443 1.00 98.31 93 TYR A N 1
ATOM 740 C CA . TYR A 1 93 ? -8.612 3.621 11.826 1.00 98.31 93 TYR A CA 1
ATOM 741 C C . TYR A 1 93 ? -9.330 4.715 12.630 1.00 98.31 93 TYR A C 1
ATOM 743 O O . TYR A 1 93 ? -9.809 4.457 13.731 1.00 98.31 93 TYR A O 1
ATOM 751 N N . GLU A 1 94 ? -9.486 5.908 12.056 1.00 98.31 94 GLU A N 1
ATOM 752 C CA . GLU A 1 94 ? -10.231 7.017 12.655 1.00 98.31 94 GLU A CA 1
ATOM 753 C C . GLU A 1 94 ? -11.691 6.638 12.931 1.00 98.31 94 GLU A C 1
ATOM 755 O O . GLU A 1 94 ? -12.207 6.912 14.011 1.00 98.31 94 GLU A O 1
ATOM 760 N N . ASN A 1 95 ? -12.348 5.930 12.009 1.00 98.00 95 ASN A N 1
ATOM 761 C CA . ASN A 1 95 ? -13.710 5.441 12.225 1.00 98.00 95 ASN A CA 1
ATOM 762 C C . ASN A 1 95 ? -13.801 4.494 13.438 1.00 98.00 95 ASN A C 1
ATOM 764 O O . ASN A 1 95 ? -14.726 4.595 14.243 1.00 98.00 95 ASN A O 1
ATOM 768 N N . VAL A 1 96 ? -12.825 3.595 13.607 1.00 98.19 96 VAL A N 1
ATOM 769 C CA . VAL A 1 96 ? -12.764 2.713 14.785 1.00 98.19 96 VAL A CA 1
ATOM 770 C C . VAL A 1 96 ? -12.576 3.526 16.066 1.00 98.19 96 VAL A C 1
ATOM 772 O O . VAL A 1 96 ? -13.284 3.284 17.042 1.00 98.19 96 VAL A O 1
ATOM 775 N N . LEU A 1 97 ? -11.686 4.522 16.058 1.00 98.19 97 LEU A N 1
ATOM 776 C CA . LEU A 1 97 ? -11.480 5.405 17.208 1.00 98.19 97 LEU A CA 1
ATOM 777 C C . LEU A 1 97 ? -12.733 6.217 17.557 1.00 98.19 97 LEU A C 1
ATOM 779 O O . LEU A 1 97 ? -13.068 6.343 18.731 1.00 98.19 97 LEU A O 1
ATOM 783 N N . ASN A 1 98 ? -13.463 6.715 16.559 1.00 97.81 98 ASN A N 1
ATOM 784 C CA . ASN A 1 98 ? -14.707 7.450 16.780 1.00 97.81 98 ASN A CA 1
ATOM 785 C C . ASN A 1 98 ? -15.789 6.563 17.408 1.00 97.81 98 ASN A C 1
ATOM 787 O O . ASN A 1 98 ? -16.473 6.997 18.332 1.00 97.81 98 ASN A O 1
ATOM 791 N N . LYS A 1 99 ? -15.909 5.303 16.974 1.00 97.12 99 LYS A N 1
ATOM 792 C CA . LYS A 1 99 ? -16.817 4.334 17.611 1.00 97.12 99 LYS A CA 1
ATOM 793 C C . LYS A 1 99 ? -16.420 4.053 19.055 1.00 97.12 99 LYS A C 1
ATOM 795 O O . LYS A 1 99 ? -17.283 4.049 19.926 1.00 97.12 99 LYS A O 1
ATOM 800 N N . LEU A 1 100 ? -15.126 3.859 19.311 1.00 97.50 100 LEU A N 1
ATOM 801 C CA . LEU A 1 100 ? -14.618 3.646 20.664 1.00 97.50 100 LEU A CA 1
ATOM 802 C C . LEU A 1 100 ? -14.927 4.841 21.572 1.00 97.50 100 LEU A C 1
ATOM 804 O O . LEU A 1 100 ? -15.353 4.643 22.704 1.00 97.50 100 LEU A O 1
ATOM 808 N N . LYS A 1 101 ? -14.778 6.067 21.060 1.00 97.50 101 LYS A N 1
ATOM 809 C CA . LYS A 1 101 ? -15.116 7.287 21.795 1.00 97.50 101 LYS A CA 1
ATOM 810 C C . LYS A 1 101 ? -16.594 7.325 22.191 1.00 97.50 101 LYS A C 1
ATOM 812 O O . LYS A 1 101 ? -16.891 7.563 23.350 1.00 97.50 101 LYS A O 1
ATOM 817 N N . VAL A 1 102 ? -17.509 7.020 21.267 1.00 96.50 102 VAL A N 1
ATOM 818 C CA . VAL A 1 102 ? -18.954 6.973 21.569 1.00 96.50 102 VAL A CA 1
ATOM 819 C C . VAL A 1 102 ? -19.268 5.936 22.648 1.00 96.50 102 VAL A C 1
ATOM 821 O O . VAL A 1 102 ? -20.042 6.215 23.563 1.00 96.50 102 VAL A O 1
ATOM 824 N N . VAL A 1 103 ? -18.654 4.751 22.568 1.00 95.50 103 VAL A N 1
ATOM 825 C CA . VAL A 1 103 ? -18.809 3.714 23.599 1.00 95.50 103 VAL A CA 1
ATOM 826 C C . VAL A 1 103 ? -18.291 4.221 24.943 1.00 95.50 103 VAL A C 1
ATOM 828 O O . VAL A 1 103 ? -18.995 4.116 25.942 1.00 95.50 103 VAL A O 1
ATOM 831 N N . GLN A 1 104 ? -17.106 4.830 24.971 1.00 96.00 104 GLN A N 1
ATOM 832 C CA . GLN A 1 104 ? -16.519 5.379 26.190 1.00 96.00 104 GLN A CA 1
ATOM 833 C C . GLN A 1 104 ? -17.394 6.479 26.808 1.00 96.00 104 GLN A C 1
ATOM 835 O O . GLN A 1 104 ? -17.651 6.439 28.008 1.00 96.00 104 GLN A O 1
ATOM 840 N N . ASP A 1 105 ? -17.889 7.419 26.002 1.00 95.81 105 ASP A N 1
ATOM 841 C CA . ASP A 1 105 ? -18.773 8.495 26.460 1.00 95.81 105 ASP A CA 1
ATOM 842 C C . ASP A 1 105 ? -20.078 7.917 27.044 1.00 95.81 105 ASP A C 1
ATOM 844 O O . ASP A 1 105 ? -20.537 8.342 28.105 1.00 95.81 105 ASP A O 1
ATOM 848 N N . THR A 1 106 ? -20.635 6.878 26.412 1.00 93.81 106 THR A N 1
ATOM 849 C CA . THR A 1 106 ? -21.829 6.170 26.909 1.00 93.81 106 THR A CA 1
ATOM 850 C C . THR A 1 106 ? -21.555 5.458 28.235 1.00 93.81 106 THR A C 1
ATOM 852 O O . THR A 1 106 ? -22.364 5.538 29.158 1.00 93.81 106 THR A O 1
ATOM 855 N N . MET A 1 107 ? -20.398 4.802 28.367 1.00 92.50 107 MET A N 1
ATOM 856 C CA . MET A 1 107 ? -19.991 4.145 29.613 1.00 92.50 107 MET A CA 1
ATOM 857 C C . MET A 1 107 ? -19.824 5.144 30.760 1.00 92.50 107 MET A C 1
ATOM 859 O O . MET A 1 107 ? -20.187 4.828 31.890 1.00 92.50 107 MET A O 1
ATOM 863 N N . VAL A 1 108 ? -19.302 6.346 30.489 1.00 95.19 108 VAL A N 1
ATOM 864 C CA . VAL A 1 108 ? -19.194 7.411 31.499 1.00 95.19 108 VAL A CA 1
ATOM 865 C C . VAL A 1 108 ? -20.582 7.840 31.974 1.00 95.19 108 VAL A C 1
ATOM 867 O O . VAL A 1 108 ? -20.825 7.855 33.177 1.00 95.19 108 VAL A O 1
ATOM 870 N N . LEU A 1 109 ? -21.521 8.091 31.056 1.00 92.69 109 LEU A N 1
ATOM 871 C CA . LEU A 1 109 ? -22.897 8.453 31.421 1.00 92.69 109 LEU A CA 1
ATOM 872 C C . LEU A 1 109 ? -23.590 7.360 32.243 1.00 92.69 109 LEU A C 1
ATOM 874 O O . LEU A 1 109 ? -24.239 7.659 33.245 1.00 92.69 109 LEU A O 1
ATOM 878 N N . LYS A 1 110 ? -23.429 6.092 31.847 1.00 89.38 110 LYS A N 1
ATOM 879 C CA . LYS A 1 110 ? -24.000 4.950 32.572 1.00 89.38 110 LYS A CA 1
ATOM 880 C C . LYS A 1 110 ? -23.384 4.775 33.952 1.00 89.38 110 LYS A C 1
ATOM 882 O O . LYS A 1 110 ? -24.103 4.519 34.913 1.00 89.38 110 LYS A O 1
ATOM 887 N N . LYS A 1 111 ? -22.073 4.981 34.081 1.00 92.69 111 LYS A N 1
ATOM 888 C CA . LYS A 1 111 ? -21.402 5.002 35.382 1.00 92.69 111 LYS A CA 1
ATOM 889 C C . LYS A 1 111 ? -21.997 6.079 36.294 1.00 92.69 111 LYS A C 1
ATOM 891 O O . LYS A 1 111 ? -22.292 5.780 37.447 1.00 92.69 111 LYS A O 1
ATOM 896 N N . ASP A 1 112 ? -22.189 7.296 35.792 1.00 92.56 112 ASP A N 1
ATOM 897 C CA . ASP A 1 112 ? -22.745 8.401 36.582 1.00 92.56 112 ASP A CA 1
ATOM 898 C C . ASP A 1 112 ? -24.207 8.139 36.997 1.00 92.56 112 ASP A C 1
ATOM 900 O O . ASP A 1 112 ? -24.615 8.493 38.105 1.00 92.56 112 ASP A O 1
ATOM 904 N N . GLU A 1 113 ? -24.996 7.495 36.130 1.00 91.81 113 GLU A N 1
ATOM 905 C CA . GLU A 1 113 ? -26.362 7.042 36.427 1.00 91.81 113 GLU A CA 1
ATOM 906 C C . GLU A 1 113 ? -26.380 5.988 37.543 1.00 91.81 113 GLU A C 1
ATOM 908 O O . GLU A 1 113 ? -27.081 6.171 38.540 1.00 91.81 113 GLU A O 1
ATOM 913 N N . ILE A 1 114 ? -25.547 4.947 37.433 1.00 90.00 114 ILE A N 1
ATOM 914 C CA . ILE A 1 114 ? -25.405 3.900 38.457 1.00 90.00 114 ILE A CA 1
ATOM 915 C C . ILE A 1 114 ? -24.952 4.505 39.790 1.00 90.00 114 ILE A C 1
ATOM 917 O O . ILE A 1 114 ? -25.488 4.151 40.836 1.00 90.00 114 ILE A O 1
ATOM 921 N N . MET A 1 115 ? -24.003 5.449 39.776 1.00 91.69 115 MET A N 1
ATOM 922 C CA . MET A 1 115 ? -23.549 6.124 40.997 1.00 91.69 115 MET A CA 1
ATOM 923 C C . MET A 1 115 ? -24.672 6.919 41.676 1.00 91.69 115 MET A C 1
ATOM 925 O O . MET A 1 115 ? -24.768 6.895 42.902 1.00 91.69 115 MET A O 1
ATOM 929 N N . ARG A 1 116 ? -25.537 7.597 40.906 1.00 91.06 116 ARG A N 1
ATOM 930 C CA . ARG A 1 116 ? -26.707 8.301 41.458 1.00 91.06 116 ARG A CA 1
ATOM 931 C C . ARG A 1 116 ? -27.735 7.342 42.051 1.00 91.06 116 ARG A C 1
ATOM 933 O O . ARG A 1 116 ? -28.208 7.590 43.156 1.00 91.06 116 ARG A O 1
ATOM 940 N N . LEU A 1 117 ? -28.066 6.265 41.340 1.00 88.88 117 LEU A N 1
ATOM 941 C CA . LEU A 1 117 ? -29.005 5.253 41.832 1.00 88.88 117 LEU A CA 1
ATOM 942 C C . LEU A 1 117 ? -28.475 4.562 43.093 1.00 88.88 117 LEU A C 1
ATOM 944 O O . LEU A 1 117 ? -29.222 4.369 44.046 1.00 88.88 117 LEU A O 1
ATOM 948 N N . HIS A 1 118 ? -27.176 4.259 43.134 1.00 88.69 118 HIS A N 1
ATOM 949 C CA . HIS A 1 118 ? -26.540 3.668 44.306 1.00 88.69 118 HIS A CA 1
ATOM 950 C C . HIS A 1 118 ? -26.590 4.596 45.528 1.00 88.69 118 HIS A C 1
ATOM 952 O O . HIS A 1 118 ? -26.899 4.134 46.622 1.00 88.69 118 HIS A O 1
ATOM 958 N N . ALA A 1 119 ? -26.353 5.901 45.349 1.00 90.19 119 ALA A N 1
ATOM 959 C CA . ALA A 1 119 ? -26.488 6.869 46.438 1.00 90.19 119 ALA A CA 1
ATOM 960 C C . ALA A 1 119 ? -27.927 6.922 46.988 1.00 90.19 119 ALA A C 1
ATOM 962 O O . ALA A 1 119 ? -28.118 6.866 48.199 1.00 90.19 119 ALA A O 1
ATOM 963 N N . ALA A 1 120 ? -28.935 6.949 46.108 1.00 86.06 120 ALA A N 1
ATOM 964 C CA . ALA A 1 120 ? -30.343 6.922 46.514 1.00 86.06 120 ALA A CA 1
ATOM 965 C C . ALA A 1 120 ? -30.729 5.612 47.229 1.00 86.06 120 ALA A C 1
ATOM 967 O O . ALA A 1 120 ? -31.496 5.629 48.189 1.00 86.06 120 ALA A O 1
ATOM 968 N N . TYR A 1 121 ? -30.179 4.479 46.785 1.00 86.81 121 TYR A N 1
ATOM 969 C CA . TYR A 1 121 ? -30.363 3.186 47.442 1.00 86.81 121 TYR A CA 1
ATOM 970 C C . TYR A 1 121 ? -29.784 3.173 48.865 1.00 86.81 121 TYR A C 1
ATOM 972 O O . TYR A 1 121 ? -30.464 2.726 49.787 1.00 86.81 121 TYR A O 1
ATOM 980 N N . GLU A 1 122 ? -28.564 3.682 49.068 1.00 87.62 122 GLU A N 1
ATOM 981 C CA . GLU A 1 122 ? -27.961 3.740 50.407 1.00 87.62 122 GLU A CA 1
ATOM 982 C C . GLU A 1 122 ? -28.765 4.652 51.355 1.00 87.62 122 GLU A C 1
ATOM 984 O O . GLU A 1 122 ? -28.999 4.263 52.496 1.00 87.62 122 GLU A O 1
ATOM 989 N N . GLU A 1 123 ? -29.301 5.787 50.885 1.00 85.31 123 GLU A N 1
ATOM 990 C CA . GLU A 1 123 ? -30.192 6.643 51.694 1.00 85.31 123 GLU A CA 1
ATOM 991 C C . GLU A 1 123 ? -31.485 5.926 52.134 1.00 85.31 123 GLU A C 1
ATOM 993 O O . GLU A 1 123 ? -31.950 6.099 53.265 1.00 85.31 123 GLU A O 1
ATOM 998 N N . LEU A 1 124 ? -32.091 5.120 51.255 1.00 80.50 124 LEU A N 1
ATOM 999 C CA . LEU A 1 124 ? -33.295 4.338 51.577 1.00 80.50 124 LEU A CA 1
ATOM 1000 C C . LEU A 1 124 ? -32.988 3.196 52.556 1.00 80.50 124 LEU A C 1
ATOM 1002 O O . LEU A 1 124 ? -33.761 2.939 53.483 1.00 80.50 124 LEU A O 1
ATOM 1006 N N . LYS A 1 125 ? -31.831 2.553 52.387 1.00 80.62 125 LYS A N 1
ATOM 1007 C CA . LYS A 1 125 ? -31.338 1.478 53.253 1.00 80.62 125 LYS A CA 1
ATOM 1008 C C . LYS A 1 125 ? -30.998 1.974 54.660 1.00 80.62 125 LYS A C 1
ATOM 1010 O O . LYS A 1 125 ? -31.285 1.289 55.637 1.00 80.62 125 LYS A O 1
ATOM 1015 N N . GLU A 1 126 ? -30.436 3.175 54.793 1.00 80.88 126 GLU A N 1
ATOM 1016 C CA . GLU A 1 126 ? -30.208 3.796 56.104 1.00 80.88 126 GLU A CA 1
ATOM 1017 C C . GLU A 1 126 ? -31.525 4.055 56.860 1.00 80.88 126 GLU A C 1
ATOM 1019 O O . GLU A 1 126 ? -31.576 3.884 58.079 1.00 80.88 126 GLU A O 1
ATOM 1024 N N . LYS A 1 127 ? -32.615 4.391 56.153 1.00 71.00 127 LYS A N 1
ATOM 1025 C CA . LYS A 1 127 ? -33.952 4.568 56.753 1.00 71.00 127 LYS A CA 1
ATOM 1026 C C . LYS A 1 127 ? -34.604 3.260 57.201 1.00 71.00 127 LYS A C 1
ATOM 1028 O O . LYS A 1 127 ? -35.356 3.274 58.169 1.00 71.00 127 LYS A O 1
ATOM 1033 N N . GLU A 1 128 ? -34.309 2.142 56.540 1.00 65.62 128 GLU A N 1
ATOM 1034 C CA . GLU A 1 128 ? -34.822 0.810 56.902 1.00 65.62 128 GLU A CA 1
ATOM 1035 C C . GLU A 1 128 ? -34.341 0.363 58.299 1.00 65.62 128 GLU A C 1
ATOM 1037 O O . GLU A 1 128 ? -35.043 -0.351 59.009 1.00 65.62 128 GLU A O 1
ATOM 1042 N N . GLY A 1 129 ? -33.170 0.841 58.740 1.00 59.44 129 GLY A N 1
ATOM 1043 C CA . GLY A 1 129 ? -32.627 0.578 60.077 1.00 59.44 129 GLY A CA 1
ATOM 1044 C C . GLY A 1 129 ? -33.206 1.443 61.207 1.00 59.44 129 GLY A C 1
ATOM 1045 O O . GLY A 1 129 ? -32.816 1.259 62.362 1.00 59.44 129 GLY A O 1
ATOM 1046 N N . CYS A 1 130 ? -34.100 2.393 60.911 1.00 58.31 130 CYS A N 1
ATOM 1047 C CA . CYS A 1 130 ? -34.661 3.316 61.897 1.00 58.31 130 CYS A CA 1
ATOM 1048 C C . CYS A 1 130 ? -35.980 2.775 62.479 1.00 58.31 130 CYS A C 1
ATOM 1050 O O . CYS A 1 130 ? -37.003 2.736 61.802 1.00 58.31 130 CYS A O 1
ATOM 1052 N N . SER A 1 131 ? -35.973 2.391 63.759 1.00 58.03 131 SER A N 1
ATOM 1053 C CA . SER A 1 131 ? -37.118 1.779 64.459 1.00 58.03 131 SER A CA 1
ATOM 1054 C C . SER A 1 131 ? -38.253 2.746 64.844 1.00 58.03 131 SER A C 1
ATOM 1056 O O . SER A 1 131 ? -39.197 2.320 65.503 1.00 58.03 131 SER A O 1
ATOM 1058 N N . ASP A 1 132 ? -38.158 4.027 64.476 1.00 61.53 132 ASP A N 1
ATOM 1059 C CA . ASP A 1 132 ? -39.129 5.085 64.821 1.00 61.53 132 ASP A CA 1
ATOM 1060 C C . ASP A 1 132 ? -40.230 5.293 63.752 1.00 61.53 132 ASP A C 1
ATOM 1062 O O . ASP A 1 132 ? -41.051 6.200 63.884 1.00 61.53 132 ASP A O 1
ATOM 1066 N N . LEU A 1 133 ? -40.256 4.477 62.689 1.00 61.16 133 LEU A N 1
ATOM 1067 C CA . LEU A 1 133 ? -41.177 4.619 61.550 1.00 61.16 133 LEU A CA 1
ATOM 1068 C C . LEU A 1 133 ? -42.472 3.809 61.720 1.00 61.16 133 LEU A C 1
ATOM 1070 O O . LEU A 1 133 ? -42.450 2.697 62.253 1.00 61.16 133 LEU A O 1
ATOM 1074 N N . SER A 1 134 ? -43.584 4.344 61.206 1.00 73.31 134 SER A N 1
ATOM 1075 C CA . SER A 1 134 ? -44.890 3.663 61.137 1.00 73.31 134 SER A CA 1
ATOM 1076 C C . SER A 1 134 ? -44.823 2.378 60.292 1.00 73.31 134 SER A C 1
ATOM 1078 O O . SER A 1 134 ? -44.023 2.296 59.362 1.00 73.31 134 SER A O 1
ATOM 1080 N N . GLU A 1 135 ? -45.683 1.385 60.556 1.00 73.25 135 GLU A N 1
ATOM 1081 C CA . GLU A 1 135 ? -45.759 0.139 59.761 1.00 73.25 135 GLU A CA 1
ATOM 1082 C C . GLU A 1 135 ? -45.998 0.418 58.263 1.00 73.25 135 GLU A C 1
ATOM 1084 O O . GLU A 1 135 ? -45.399 -0.234 57.405 1.00 73.25 135 GLU A O 1
ATOM 1089 N N . ASP A 1 136 ? -46.801 1.439 57.944 1.00 76.31 136 ASP A N 1
ATOM 1090 C CA . ASP A 1 136 ? -47.044 1.875 56.563 1.00 76.31 136 ASP A CA 1
ATOM 1091 C C . ASP A 1 136 ? -45.777 2.475 55.920 1.00 76.31 136 ASP A C 1
ATOM 1093 O O . ASP A 1 136 ? -45.459 2.177 54.770 1.00 76.31 136 ASP A O 1
ATOM 1097 N N . GLU A 1 137 ? -45.002 3.262 56.674 1.00 74.31 137 GLU A N 1
ATOM 1098 C CA . GLU A 1 137 ? -43.756 3.886 56.198 1.00 74.31 137 GLU A CA 1
ATOM 1099 C C . GLU A 1 137 ? -42.644 2.848 55.987 1.00 74.31 137 GLU A C 1
ATOM 1101 O O . GLU A 1 137 ? -41.841 2.968 55.060 1.00 74.31 137 GLU A O 1
ATOM 1106 N N . GLN A 1 138 ? -42.607 1.801 56.817 1.00 71.94 138 GLN A N 1
ATOM 1107 C CA . GLN A 1 138 ? -41.687 0.674 56.652 1.00 71.94 138 GLN A CA 1
ATOM 1108 C C . GLN A 1 138 ? -42.008 -0.126 55.383 1.00 71.94 138 GLN A C 1
ATOM 1110 O O . GLN A 1 138 ? -41.100 -0.437 54.609 1.00 71.94 138 GLN A O 1
ATOM 1115 N N . MET A 1 139 ? -43.292 -0.407 55.127 1.00 77.62 139 MET A N 1
ATOM 1116 C CA . MET A 1 139 ? -43.708 -1.130 53.924 1.00 77.62 139 MET A CA 1
ATOM 1117 C C . MET A 1 139 ? -43.461 -0.318 52.643 1.00 77.62 139 MET A C 1
ATOM 1119 O O . MET A 1 139 ? -43.002 -0.876 51.643 1.00 77.62 139 MET A O 1
ATOM 1123 N N . GLU A 1 140 ? -43.701 0.996 52.660 1.00 81.06 140 GLU A N 1
ATOM 1124 C CA . GLU A 1 140 ? -43.349 1.875 51.538 1.00 81.06 140 GLU A CA 1
ATOM 1125 C C . GLU A 1 140 ? -41.836 1.884 51.270 1.00 81.06 140 GLU A C 1
ATOM 1127 O O . GLU A 1 140 ? -41.416 1.776 50.114 1.00 81.06 140 GLU A O 1
ATOM 1132 N N . ASN A 1 141 ? -41.003 1.943 52.316 1.00 78.56 141 ASN A N 1
ATOM 1133 C CA . ASN A 1 141 ? -39.548 1.948 52.161 1.00 78.56 141 ASN A CA 1
ATOM 1134 C C . ASN A 1 141 ? -39.012 0.617 51.589 1.00 78.56 141 ASN A C 1
ATOM 1136 O O . ASN A 1 141 ? -38.163 0.628 50.697 1.00 78.56 141 ASN A O 1
ATOM 1140 N N . GLU A 1 142 ? -39.560 -0.530 52.014 1.00 81.19 142 GLU A N 1
ATOM 1141 C CA . GLU A 1 142 ? -39.201 -1.851 51.469 1.00 81.19 142 GLU A CA 1
ATOM 1142 C C . GLU A 1 142 ? -39.546 -1.971 49.970 1.00 81.19 142 GLU A C 1
ATOM 1144 O O . GLU A 1 142 ? -38.772 -2.519 49.174 1.00 81.19 142 GLU A O 1
ATOM 1149 N N . ILE A 1 143 ? -40.698 -1.433 49.550 1.00 84.12 143 ILE A N 1
ATOM 1150 C CA . ILE A 1 143 ? -41.098 -1.395 48.135 1.00 84.12 143 ILE A CA 1
ATOM 1151 C C . ILE A 1 143 ? -40.138 -0.506 47.334 1.00 84.12 143 ILE A C 1
ATOM 1153 O O . ILE A 1 143 ? -39.684 -0.905 46.259 1.00 84.12 143 ILE A O 1
ATOM 1157 N N . MET A 1 144 ? -39.786 0.668 47.863 1.00 84.19 144 MET A N 1
ATOM 1158 C CA . MET A 1 144 ? -38.864 1.602 47.209 1.00 84.19 144 MET A CA 1
ATOM 1159 C C . MET A 1 144 ? -37.452 1.022 47.056 1.00 84.19 144 MET A C 1
ATOM 1161 O O . MET A 1 144 ? -36.843 1.189 46.000 1.00 84.19 144 MET A O 1
ATOM 1165 N N . LEU A 1 145 ? -36.957 0.275 48.046 1.00 82.38 145 LEU A N 1
ATOM 1166 C CA . LEU A 1 145 ? -35.686 -0.453 47.966 1.00 82.38 145 LEU A CA 1
ATOM 1167 C C . LEU A 1 145 ? -35.693 -1.504 46.852 1.00 82.38 145 LEU A C 1
ATOM 1169 O O . LEU A 1 145 ? -34.758 -1.563 46.052 1.00 82.38 145 LEU A O 1
ATOM 1173 N N . LYS A 1 146 ? -36.761 -2.304 46.748 1.00 84.75 146 LYS A N 1
ATOM 1174 C CA . LYS A 1 146 ? -36.901 -3.304 45.674 1.00 84.75 146 LYS A CA 1
ATOM 1175 C C . LYS A 1 146 ? -36.949 -2.656 44.289 1.00 84.75 146 LYS A C 1
ATOM 1177 O O . LYS A 1 146 ? -36.353 -3.191 43.355 1.00 84.75 146 LYS A O 1
ATOM 1182 N N . CYS A 1 147 ? -37.617 -1.510 44.159 1.00 85.62 147 CYS A N 1
ATOM 1183 C CA . CYS A 1 147 ? -37.616 -0.726 42.924 1.00 85.62 147 CYS A CA 1
ATOM 1184 C C . CYS A 1 147 ? -36.215 -0.190 42.596 1.00 85.62 147 CYS A C 1
ATOM 1186 O O . CYS A 1 147 ? -35.751 -0.382 41.479 1.00 85.62 147 CYS A O 1
ATOM 1188 N N . ALA A 1 148 ? -35.500 0.383 43.570 1.00 83.56 148 ALA A N 1
ATOM 1189 C CA . ALA A 1 148 ? -34.154 0.919 43.362 1.00 83.56 148 ALA A CA 1
ATOM 1190 C C . ALA A 1 148 ? -33.134 -0.159 42.950 1.00 83.56 148 ALA A C 1
ATOM 1192 O O . ALA A 1 148 ? -32.316 0.076 42.062 1.00 83.56 148 ALA A O 1
ATOM 1193 N N . VAL A 1 149 ? -33.197 -1.356 43.548 1.00 84.56 149 VAL A N 1
ATOM 1194 C CA . VAL A 1 149 ? -32.355 -2.500 43.144 1.00 84.56 149 VAL A CA 1
ATOM 1195 C C . VAL A 1 149 ? -32.644 -2.900 41.701 1.00 84.56 149 VAL A C 1
ATOM 1197 O O . VAL A 1 149 ? -31.717 -3.073 40.913 1.00 84.56 149 VAL A O 1
ATOM 1200 N N . LYS A 1 150 ? -33.927 -2.992 41.338 1.00 87.56 150 LYS A N 1
ATOM 1201 C CA . LYS A 1 150 ? -34.332 -3.312 39.971 1.00 87.56 150 LYS A CA 1
ATOM 1202 C C . LYS A 1 150 ? -33.859 -2.250 38.973 1.00 87.56 150 LYS A C 1
ATOM 1204 O O . LYS A 1 150 ? -33.350 -2.611 37.920 1.00 87.56 150 LYS A O 1
ATOM 1209 N N . ASP A 1 151 ? -33.973 -0.969 39.311 1.00 85.00 151 ASP A N 1
ATOM 1210 C CA . ASP A 1 151 ? -33.535 0.128 38.442 1.00 85.00 151 ASP A CA 1
ATOM 1211 C C . ASP A 1 151 ? -32.010 0.108 38.216 1.00 85.00 151 ASP A C 1
ATOM 1213 O O . ASP A 1 151 ? -31.542 0.408 37.116 1.00 85.00 151 ASP A O 1
ATOM 1217 N N . ILE A 1 152 ? -31.220 -0.287 39.225 1.00 83.56 152 ILE A N 1
ATOM 1218 C CA . ILE A 1 152 ? -29.768 -0.498 39.087 1.00 83.56 152 ILE A CA 1
ATOM 1219 C C . ILE A 1 152 ? -29.475 -1.690 38.165 1.00 83.56 152 ILE A C 1
ATOM 1221 O O . ILE A 1 152 ? -28.640 -1.569 37.266 1.00 83.56 152 ILE A O 1
ATOM 1225 N N . ASP A 1 153 ? -30.157 -2.820 38.359 1.00 84.00 153 ASP A N 1
ATOM 1226 C CA . ASP A 1 153 ? -29.985 -4.016 37.524 1.00 84.00 153 ASP A CA 1
ATOM 1227 C C . ASP A 1 153 ? -30.373 -3.749 36.058 1.00 84.00 153 ASP A C 1
ATOM 1229 O O . ASP A 1 153 ? -29.637 -4.123 35.137 1.00 84.00 153 ASP A O 1
ATOM 1233 N N . ASP A 1 154 ? -31.475 -3.029 35.835 1.00 84.81 154 ASP A N 1
ATOM 1234 C CA . ASP A 1 154 ? -31.934 -2.608 34.510 1.00 84.81 154 ASP A CA 1
ATOM 1235 C C . ASP A 1 154 ? -30.925 -1.631 33.868 1.00 84.81 154 ASP A C 1
ATOM 1237 O O . ASP A 1 154 ? -30.615 -1.740 32.679 1.00 84.81 154 ASP A O 1
ATOM 1241 N N . ALA A 1 155 ? -30.329 -0.713 34.641 1.00 78.94 155 ALA A N 1
ATOM 1242 C CA . ALA A 1 155 ? -29.289 0.194 34.144 1.00 78.94 155 ALA A CA 1
ATOM 1243 C C . ALA A 1 155 ? -27.990 -0.532 33.740 1.00 78.94 155 ALA A C 1
ATOM 1245 O O . ALA A 1 155 ? -27.297 -0.070 32.826 1.00 78.94 155 ALA A O 1
ATOM 1246 N N . ILE A 1 156 ? -27.672 -1.662 34.382 1.00 77.38 156 ILE A N 1
ATOM 1247 C CA . ILE A 1 156 ? -26.503 -2.503 34.082 1.00 77.38 156 ILE A CA 1
ATOM 1248 C C . ILE A 1 156 ? -26.748 -3.397 32.854 1.00 77.38 156 ILE A C 1
ATOM 1250 O O . ILE A 1 156 ? -25.838 -3.562 32.045 1.00 77.38 156 ILE A O 1
ATOM 1254 N N . GLN A 1 157 ? -27.954 -3.952 32.674 1.00 72.88 157 GLN A N 1
ATOM 1255 C CA . GLN A 1 157 ? -28.274 -4.858 31.552 1.00 72.88 157 GLN A CA 1
ATOM 1256 C C . GLN A 1 157 ? -28.373 -4.175 30.180 1.00 72.88 157 GLN A C 1
ATOM 1258 O O . GLN A 1 157 ? -28.356 -4.855 29.154 1.00 72.8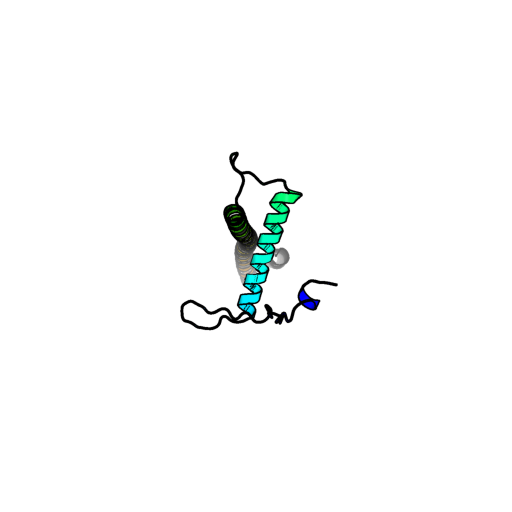8 157 GLN A O 1
ATOM 1263 N N . VAL A 1 158 ? -28.488 -2.846 30.140 1.00 59.19 158 VAL A N 1
ATOM 1264 C CA . VAL A 1 158 ? -28.607 -2.067 28.892 1.00 59.19 158 VAL A CA 1
ATOM 1265 C C . VAL A 1 158 ? -27.231 -1.722 28.275 1.00 59.19 158 VAL A C 1
ATOM 1267 O O . VAL A 1 158 ? -27.176 -1.118 27.202 1.00 59.19 158 VAL A O 1
ATOM 1270 N N . VAL A 1 159 ? -26.121 -2.109 28.920 1.00 47.84 159 VAL A N 1
ATOM 1271 C CA . VAL A 1 159 ? -24.730 -1.934 28.440 1.00 47.84 159 VAL A CA 1
ATOM 1272 C C . VAL A 1 159 ? -24.272 -3.140 27.621 1.00 47.84 159 VAL A C 1
ATOM 1274 O O . VAL A 1 159 ? -23.664 -2.909 26.550 1.00 47.84 159 VAL A O 1
#